Protein AF-A0A2N3XT09-F1 (afdb_monomer_lite)

Structure (mmCIF, N/CA/C/O backbone):
data_AF-A0A2N3XT09-F1
#
_entry.id   AF-A0A2N3XT09-F1
#
loop_
_atom_site.group_PDB
_atom_site.id
_atom_site.type_symbol
_atom_site.label_atom_id
_atom_site.label_alt_id
_atom_site.label_comp_id
_atom_site.label_asym_id
_atom_site.label_entity_id
_atom_site.label_seq_id
_atom_site.pdbx_PDB_ins_code
_atom_site.Cartn_x
_atom_site.Cartn_y
_atom_site.Cartn_z
_atom_site.occupancy
_atom_site.B_iso_or_equiv
_atom_site.auth_seq_id
_atom_site.auth_comp_id
_atom_site.auth_asym_id
_atom_site.auth_atom_id
_atom_site.pdbx_PDB_model_num
ATOM 1 N N . MET A 1 1 ? 30.821 1.286 -35.916 1.00 48.50 1 MET A N 1
ATOM 2 C CA . MET A 1 1 ? 29.450 0.781 -35.696 1.00 48.50 1 MET A CA 1
ATOM 3 C C . MET A 1 1 ? 28.648 1.902 -35.062 1.00 48.50 1 MET A C 1
ATOM 5 O O . MET A 1 1 ? 29.199 2.584 -34.209 1.00 48.50 1 MET A O 1
ATOM 9 N N . ALA A 1 2 ? 27.427 2.164 -35.532 1.00 52.84 2 ALA A N 1
ATOM 10 C CA . ALA A 1 2 ? 26.594 3.217 -34.957 1.00 52.84 2 ALA A CA 1
ATOM 11 C C . ALA A 1 2 ? 26.166 2.800 -33.545 1.00 52.84 2 ALA A C 1
ATOM 13 O O . ALA A 1 2 ? 25.660 1.699 -33.348 1.00 52.84 2 ALA A O 1
ATOM 14 N N . GLN A 1 3 ? 26.426 3.659 -32.568 1.00 56.69 3 GLN A N 1
ATOM 15 C CA . GLN A 1 3 ? 26.022 3.453 -31.187 1.00 56.69 3 GLN A CA 1
ATOM 16 C C . GLN A 1 3 ? 24.487 3.529 -31.131 1.00 56.69 3 GLN A C 1
ATOM 18 O O . GLN A 1 3 ? 23.922 4.541 -31.548 1.00 56.69 3 GLN A O 1
ATOM 23 N N . ASN A 1 4 ? 23.801 2.464 -30.696 1.00 60.97 4 ASN A N 1
ATOM 24 C CA . ASN A 1 4 ? 22.341 2.494 -30.567 1.00 60.97 4 ASN A CA 1
ATOM 25 C C . ASN A 1 4 ? 21.967 3.561 -29.530 1.00 60.97 4 ASN A C 1
ATOM 27 O O . ASN A 1 4 ? 22.316 3.450 -28.355 1.00 60.97 4 ASN A O 1
ATOM 31 N N . LYS A 1 5 ? 21.309 4.620 -30.002 1.00 64.44 5 LYS A N 1
ATOM 32 C CA . LYS A 1 5 ? 20.867 5.761 -29.199 1.00 64.44 5 LYS A CA 1
ATOM 33 C C . LYS A 1 5 ? 19.784 5.300 -28.221 1.00 64.44 5 LYS A C 1
ATOM 35 O O . LYS A 1 5 ? 18.866 4.586 -28.624 1.00 64.44 5 LYS A O 1
ATOM 40 N N . ALA A 1 6 ? 19.904 5.678 -26.949 1.00 71.12 6 ALA A N 1
ATOM 41 C CA . ALA A 1 6 ? 18.878 5.430 -25.942 1.00 71.12 6 ALA A CA 1
ATOM 42 C C . ALA A 1 6 ? 17.981 6.665 -25.805 1.00 71.12 6 ALA A C 1
ATOM 44 O O . ALA A 1 6 ? 18.412 7.790 -26.064 1.00 71.12 6 ALA A O 1
ATOM 45 N N . TYR A 1 7 ? 16.733 6.455 -25.395 1.00 73.88 7 TYR A N 1
ATOM 46 C CA . TYR A 1 7 ? 15.750 7.522 -25.247 1.00 73.88 7 TYR A CA 1
ATOM 47 C C . TYR A 1 7 ? 15.173 7.495 -23.838 1.00 73.88 7 TYR A C 1
ATOM 49 O O . TYR A 1 7 ? 14.756 6.445 -23.352 1.00 73.88 7 TYR A O 1
ATOM 57 N N . GLY A 1 8 ? 15.172 8.649 -23.180 1.00 73.25 8 GLY A N 1
ATOM 58 C CA . GLY A 1 8 ? 14.439 8.889 -21.942 1.00 73.25 8 GLY A CA 1
ATOM 59 C C . GLY A 1 8 ? 13.291 9.848 -22.219 1.00 73.25 8 GLY A C 1
ATOM 60 O O . GLY A 1 8 ? 13.419 10.722 -23.073 1.00 73.25 8 GLY A O 1
ATOM 61 N N . MET A 1 9 ? 12.174 9.703 -21.511 1.00 78.00 9 MET A N 1
ATOM 62 C CA . MET A 1 9 ? 11.068 10.653 -21.592 1.00 78.00 9 MET A CA 1
ATOM 63 C C . MET A 1 9 ? 10.803 11.255 -20.217 1.00 78.00 9 MET A C 1
ATOM 65 O O . MET A 1 9 ? 10.595 10.525 -19.252 1.00 78.00 9 MET A O 1
ATOM 69 N N . ALA A 1 10 ? 10.787 12.583 -20.142 1.00 70.50 10 ALA A N 1
ATOM 70 C CA . ALA A 1 10 ? 10.406 13.326 -18.948 1.00 70.50 10 ALA A CA 1
ATOM 71 C C . ALA A 1 10 ? 9.511 14.494 -19.362 1.00 70.50 10 ALA A C 1
ATOM 73 O O . ALA A 1 10 ? 9.874 15.270 -20.242 1.00 70.50 10 ALA A O 1
ATOM 74 N N . ASN A 1 11 ? 8.328 14.616 -18.753 1.00 70.81 11 ASN A N 1
ATOM 75 C CA . ASN A 1 11 ? 7.364 15.679 -19.070 1.00 70.81 11 ASN A CA 1
ATOM 76 C C . ASN A 1 11 ? 7.041 15.794 -20.584 1.00 70.81 11 ASN A C 1
ATOM 78 O O . ASN A 1 11 ? 7.045 16.882 -21.160 1.00 70.81 11 ASN A O 1
ATOM 82 N N . GLY A 1 12 ? 6.866 14.652 -21.263 1.00 68.75 12 GLY A N 1
ATOM 83 C CA . GLY A 1 12 ? 6.619 14.590 -22.712 1.00 68.75 12 GLY A CA 1
ATOM 84 C C . GLY A 1 12 ? 7.807 14.987 -23.598 1.00 68.75 12 GLY A C 1
ATOM 85 O O . GLY A 1 12 ? 7.700 14.931 -24.820 1.00 68.75 12 GLY A O 1
ATOM 86 N N . GLN A 1 13 ? 8.945 15.363 -23.012 1.00 71.69 13 GLN A N 1
ATOM 87 C CA . GLN A 1 13 ? 10.180 15.629 -23.737 1.00 71.69 13 GLN A CA 1
ATOM 88 C C . GLN A 1 13 ? 10.955 14.328 -23.881 1.00 71.69 13 GLN A C 1
ATOM 90 O O . GLN A 1 13 ? 11.324 13.700 -22.886 1.00 71.69 13 GLN A O 1
ATOM 95 N N . VAL A 1 14 ? 11.187 13.923 -25.126 1.00 82.69 14 VAL A N 1
ATOM 96 C CA . VAL A 1 14 ? 12.041 12.782 -25.443 1.00 82.69 14 VAL A CA 1
ATOM 97 C C . VAL A 1 14 ? 13.472 13.287 -25.567 1.00 82.69 14 VAL A C 1
ATOM 99 O O . VAL A 1 14 ? 13.788 14.081 -26.451 1.00 82.69 14 VAL A O 1
ATOM 102 N N . THR A 1 15 ? 14.336 12.805 -24.685 1.00 83.88 15 THR A N 1
ATOM 103 C CA . THR A 1 15 ? 15.759 13.121 -24.670 1.00 83.88 15 THR A CA 1
ATOM 104 C C . THR A 1 15 ? 16.534 11.917 -25.164 1.00 83.88 15 THR A C 1
ATOM 106 O O . THR A 1 15 ? 16.469 10.829 -24.589 1.00 83.88 15 THR A O 1
ATOM 109 N N . GLU A 1 16 ? 17.289 12.124 -26.232 1.00 80.69 16 GLU A N 1
ATOM 110 C CA . GLU A 1 16 ? 18.286 11.166 -26.673 1.00 80.69 16 GLU A CA 1
ATOM 111 C C . GLU A 1 16 ? 19.498 11.228 -25.736 1.00 80.69 16 GLU A C 1
ATOM 113 O O . GLU A 1 16 ? 20.009 12.310 -25.444 1.00 80.69 16 GLU A O 1
ATOM 118 N N . PHE A 1 17 ? 19.973 10.077 -25.271 1.00 75.88 17 PHE A N 1
ATOM 119 C CA . PHE A 1 17 ? 21.195 9.996 -24.484 1.00 75.88 17 PHE A CA 1
ATOM 120 C C . PHE A 1 17 ? 22.039 8.791 -24.891 1.00 75.88 17 PHE A C 1
ATOM 122 O O . PHE A 1 17 ? 21.548 7.769 -25.382 1.00 75.88 17 PHE A O 1
ATOM 129 N N . THR A 1 18 ? 23.342 8.905 -24.654 1.00 69.94 18 THR A N 1
ATOM 130 C CA . THR A 1 18 ? 24.268 7.788 -24.816 1.00 69.94 18 THR A CA 1
ATOM 131 C C . THR A 1 18 ? 24.275 6.977 -23.530 1.00 69.94 18 THR A C 1
ATOM 133 O O . THR A 1 18 ? 24.859 7.394 -22.530 1.00 69.94 18 THR A O 1
ATOM 136 N N . ALA A 1 19 ? 23.637 5.807 -23.543 1.00 66.69 19 ALA A N 1
ATOM 137 C CA . ALA A 1 19 ? 23.789 4.852 -22.454 1.00 66.69 19 ALA A CA 1
ATOM 138 C C . ALA A 1 19 ? 25.261 4.419 -22.371 1.00 66.69 19 ALA A C 1
ATOM 140 O O . ALA A 1 19 ? 25.838 3.987 -23.373 1.00 66.69 19 ALA A O 1
ATOM 141 N N . ALA A 1 20 ? 25.881 4.530 -21.196 1.00 67.94 20 ALA A N 1
ATOM 142 C CA . ALA A 1 20 ? 27.239 4.041 -20.992 1.00 67.94 20 ALA A CA 1
ATOM 143 C C . ALA A 1 20 ? 27.257 2.510 -21.159 1.00 67.94 20 ALA A C 1
ATOM 145 O O . ALA A 1 20 ? 26.637 1.784 -20.386 1.00 67.94 20 ALA A O 1
ATOM 146 N N . HIS A 1 21 ? 27.947 2.014 -22.184 1.00 68.25 21 HIS A N 1
ATOM 147 C CA . HIS A 1 21 ? 28.145 0.586 -22.431 1.00 68.25 21 HIS A CA 1
ATOM 148 C C . HIS A 1 21 ? 29.569 0.338 -22.918 1.00 68.25 21 HIS A C 1
ATOM 150 O O . HIS A 1 21 ? 30.260 1.246 -23.381 1.00 68.25 21 HIS A O 1
ATOM 156 N N . ARG A 1 22 ? 30.000 -0.921 -22.812 1.00 60.53 22 ARG A N 1
ATOM 157 C CA . ARG A 1 22 ? 31.243 -1.417 -23.405 1.00 60.53 22 ARG A CA 1
ATOM 158 C C . ARG A 1 22 ? 31.283 -1.074 -24.901 1.00 60.53 22 ARG A C 1
ATOM 160 O O . ARG A 1 22 ? 30.333 -1.367 -25.624 1.00 60.53 22 ARG A O 1
ATOM 167 N N . GLU A 1 23 ? 32.410 -0.534 -25.357 1.00 59.75 23 GLU A N 1
ATOM 168 C CA . GLU A 1 23 ? 32.698 -0.332 -26.778 1.00 59.75 23 GLU A CA 1
ATOM 169 C C . GLU A 1 23 ? 32.619 -1.685 -27.524 1.00 59.75 23 GLU A C 1
ATOM 171 O O . GLU A 1 23 ? 33.077 -2.709 -27.009 1.00 59.75 23 GLU A O 1
ATOM 176 N N . PHE A 1 24 ? 32.014 -1.713 -28.719 1.00 61.72 24 PHE A N 1
ATOM 177 C CA . PHE A 1 24 ? 31.853 -2.927 -29.547 1.00 61.72 24 PHE A CA 1
ATOM 178 C C . PHE A 1 24 ? 30.995 -4.044 -28.913 1.00 61.72 24 PHE A C 1
ATOM 180 O O . PHE A 1 24 ? 31.366 -5.221 -28.933 1.00 61.72 24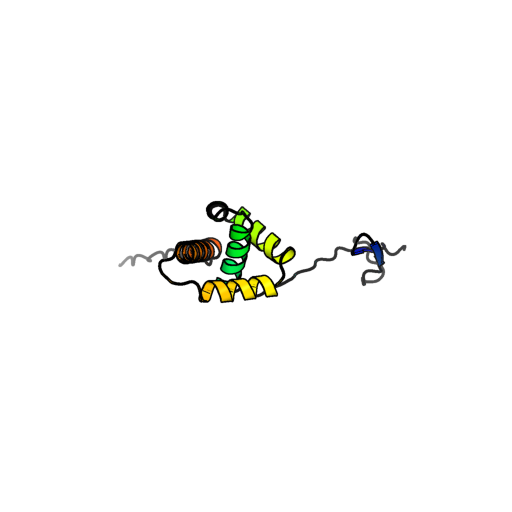 PHE A O 1
ATOM 187 N N . ASN A 1 25 ? 29.860 -3.689 -28.303 1.00 62.78 25 ASN A N 1
ATOM 188 C CA . ASN A 1 25 ? 28.858 -4.669 -27.885 1.00 62.78 25 ASN A CA 1
ATOM 189 C C . ASN A 1 25 ? 27.690 -4.702 -28.882 1.00 62.78 25 ASN A C 1
ATOM 191 O O . ASN A 1 25 ? 26.988 -3.707 -29.033 1.00 62.78 25 ASN A O 1
ATOM 195 N N . ASP A 1 26 ? 27.460 -5.857 -29.506 1.00 66.00 26 ASP A N 1
ATOM 196 C CA . ASP A 1 26 ? 26.378 -6.069 -30.481 1.00 66.00 26 ASP A CA 1
ATOM 197 C C . ASP A 1 26 ? 25.024 -6.393 -29.810 1.00 66.00 26 ASP A C 1
ATOM 199 O O . ASP A 1 26 ? 24.024 -6.654 -30.478 1.00 66.00 26 ASP A O 1
ATOM 203 N N . THR A 1 27 ? 24.975 -6.384 -28.473 1.00 65.44 27 THR A N 1
ATOM 204 C CA . THR A 1 27 ? 23.759 -6.647 -27.690 1.00 65.44 27 THR A CA 1
ATOM 205 C C . THR A 1 27 ? 22.948 -5.353 -27.520 1.00 65.44 27 THR A C 1
ATOM 207 O O . THR A 1 27 ? 23.538 -4.336 -27.142 1.00 65.44 27 THR A O 1
ATOM 210 N N . PRO A 1 28 ? 21.614 -5.352 -27.733 1.00 64.25 28 PRO A N 1
ATOM 211 C CA . PRO A 1 28 ? 20.777 -4.190 -27.444 1.00 64.25 28 PRO A CA 1
ATOM 212 C C . PRO A 1 28 ? 20.977 -3.698 -25.999 1.00 64.25 28 PRO A C 1
ATOM 214 O O . PRO A 1 28 ? 20.972 -4.522 -25.080 1.00 64.25 28 PRO A O 1
ATOM 217 N N . PRO A 1 29 ? 21.156 -2.383 -25.769 1.00 62.38 29 PRO A N 1
ATOM 218 C CA . PRO A 1 29 ? 21.279 -1.849 -24.421 1.00 62.38 29 PRO A CA 1
ATOM 219 C C . PRO A 1 29 ? 19.946 -2.023 -23.681 1.00 62.38 29 PRO A C 1
ATOM 221 O O . PRO A 1 29 ? 18.964 -1.353 -23.987 1.00 62.38 29 PRO A O 1
ATOM 224 N N . ALA A 1 30 ? 19.914 -2.932 -22.708 1.00 64.38 30 ALA A N 1
ATOM 225 C CA . ALA A 1 30 ? 18.819 -3.077 -21.758 1.00 64.38 30 ALA A CA 1
ATOM 226 C C . ALA A 1 30 ? 19.255 -2.463 -20.424 1.00 64.38 30 ALA A C 1
ATOM 228 O O . ALA A 1 30 ? 20.248 -2.886 -19.834 1.00 64.38 30 ALA A O 1
ATOM 229 N N . MET A 1 31 ? 18.527 -1.449 -19.961 1.00 67.00 31 MET A N 1
ATOM 230 C CA . MET A 1 31 ? 18.732 -0.855 -18.644 1.00 67.00 31 MET A CA 1
ATOM 231 C C . MET A 1 31 ? 17.673 -1.408 -17.696 1.00 67.00 31 MET A C 1
ATOM 233 O O . MET A 1 31 ? 16.481 -1.220 -17.924 1.00 67.00 31 MET A O 1
ATOM 237 N N . GLN A 1 32 ? 18.112 -2.081 -16.636 1.00 68.38 32 GLN A N 1
ATOM 238 C CA . GLN A 1 32 ? 17.248 -2.493 -15.538 1.00 68.38 32 GLN A CA 1
ATOM 239 C C . GLN A 1 32 ? 17.463 -1.533 -14.369 1.00 68.38 32 GLN A C 1
ATOM 241 O O . GLN A 1 32 ? 18.583 -1.396 -13.879 1.00 68.38 32 GLN A O 1
ATOM 246 N N . LEU A 1 33 ? 16.393 -0.874 -13.927 1.00 70.56 33 LEU A N 1
ATOM 247 C CA . LEU A 1 33 ? 16.380 -0.130 -12.674 1.00 70.56 33 LEU A CA 1
ATOM 248 C C . LEU A 1 33 ? 15.777 -1.030 -11.597 1.00 70.56 33 LEU A C 1
ATOM 250 O O . LEU A 1 33 ? 14.627 -1.445 -11.708 1.00 70.56 33 LEU A O 1
ATOM 254 N N . THR A 1 34 ? 16.554 -1.313 -10.558 1.00 75.25 34 THR A N 1
ATOM 255 C CA . THR A 1 34 ? 16.063 -1.986 -9.355 1.00 75.25 34 THR A CA 1
ATOM 256 C C . THR A 1 34 ? 16.041 -0.966 -8.231 1.00 75.25 34 THR A C 1
ATOM 258 O O . THR A 1 34 ? 17.089 -0.438 -7.858 1.00 75.25 34 THR A O 1
ATOM 261 N N . LEU A 1 35 ? 14.852 -0.690 -7.701 1.00 69.69 35 LEU A N 1
ATOM 262 C CA . LEU A 1 35 ? 14.664 0.140 -6.519 1.00 69.69 35 LEU A CA 1
ATOM 263 C C . LEU A 1 35 ? 14.303 -0.766 -5.341 1.00 69.69 35 LEU A C 1
ATOM 265 O O . LEU A 1 35 ? 13.381 -1.572 -5.440 1.00 69.69 35 LEU A O 1
ATOM 269 N N . THR A 1 36 ? 15.017 -0.615 -4.228 1.00 77.69 36 THR A N 1
ATOM 270 C CA . THR A 1 36 ? 14.673 -1.275 -2.967 1.00 77.69 36 THR A CA 1
ATOM 271 C C . THR A 1 36 ? 14.191 -0.213 -1.997 1.00 77.69 36 THR A C 1
ATOM 273 O O . THR A 1 36 ? 14.985 0.605 -1.535 1.00 77.69 36 THR A O 1
ATOM 276 N N . VAL A 1 37 ? 12.898 -0.236 -1.688 1.00 79.81 37 VAL A N 1
ATOM 277 C CA . VAL A 1 37 ? 12.300 0.627 -0.668 1.00 79.81 37 VAL A CA 1
ATOM 278 C C . VAL A 1 37 ? 12.087 -0.223 0.584 1.00 79.81 37 VAL A C 1
ATOM 280 O O . VAL A 1 37 ? 11.308 -1.176 0.533 1.00 79.81 37 VAL A O 1
ATOM 283 N N . PRO A 1 38 ? 12.799 0.040 1.692 1.00 82.62 38 PRO A N 1
ATOM 284 C CA . PRO A 1 38 ? 12.523 -0.651 2.941 1.00 82.62 38 PRO A CA 1
ATOM 285 C C . PRO A 1 38 ? 11.164 -0.183 3.467 1.00 82.62 38 PRO A C 1
ATOM 287 O O . PRO A 1 38 ? 10.977 1.006 3.708 1.00 82.62 38 PRO A O 1
ATOM 290 N N . MET A 1 39 ? 10.230 -1.115 3.646 1.00 85.62 39 MET A N 1
ATOM 291 C CA . MET A 1 39 ? 8.905 -0.834 4.196 1.00 85.62 39 MET A CA 1
ATOM 292 C C . MET A 1 39 ? 8.625 -1.729 5.395 1.00 85.62 39 MET A C 1
ATOM 294 O O . MET A 1 39 ? 8.852 -2.940 5.352 1.00 85.62 39 MET A O 1
ATOM 298 N N . SER A 1 40 ? 8.115 -1.129 6.464 1.00 92.62 40 SER A N 1
ATOM 299 C CA . SER A 1 40 ? 7.490 -1.854 7.563 1.00 92.62 40 SER A CA 1
ATOM 300 C C . SER A 1 40 ? 6.065 -2.275 7.191 1.00 92.62 40 SER A C 1
ATOM 302 O O . SER A 1 40 ? 5.469 -1.752 6.250 1.00 92.62 40 SER A O 1
ATOM 304 N N . TYR A 1 41 ? 5.480 -3.201 7.955 1.00 94.88 41 TYR A N 1
ATOM 305 C CA . TYR A 1 41 ? 4.062 -3.541 7.791 1.00 94.88 41 TYR A CA 1
ATOM 306 C C . TYR A 1 41 ? 3.142 -2.340 8.034 1.00 94.88 41 TYR A C 1
ATOM 308 O O . TYR A 1 41 ? 2.109 -2.241 7.381 1.00 94.88 41 TYR A O 1
ATOM 316 N N . GLU A 1 42 ? 3.527 -1.399 8.900 1.00 96.44 42 GLU A N 1
ATOM 317 C CA . GLU A 1 42 ? 2.746 -0.176 9.111 1.00 96.44 42 GLU A CA 1
ATOM 318 C C . GLU A 1 42 ? 2.834 0.780 7.915 1.00 96.44 42 GLU A C 1
ATOM 320 O O . GLU A 1 42 ? 1.837 1.412 7.585 1.00 96.44 42 GLU A O 1
ATOM 325 N N . ASP A 1 43 ? 3.972 0.851 7.214 1.00 95.50 43 ASP A N 1
ATOM 326 C CA . ASP A 1 43 ? 4.074 1.653 5.982 1.00 95.50 43 ASP A CA 1
ATOM 327 C C . ASP A 1 43 ? 3.181 1.070 4.876 1.00 95.50 43 ASP A C 1
ATOM 329 O O . ASP A 1 43 ? 2.509 1.801 4.152 1.00 95.50 43 ASP A O 1
ATOM 333 N N . ILE A 1 44 ? 3.139 -0.261 4.766 1.00 96.00 44 ILE A N 1
ATOM 334 C CA . ILE A 1 44 ? 2.272 -0.958 3.806 1.00 96.00 44 ILE A CA 1
ATOM 335 C C . ILE A 1 44 ? 0.796 -0.770 4.188 1.00 96.00 44 ILE A C 1
ATOM 337 O O . ILE A 1 44 ? -0.040 -0.527 3.320 1.00 96.00 44 ILE A O 1
ATOM 341 N N . ALA A 1 45 ? 0.466 -0.843 5.480 1.00 97.62 45 ALA A N 1
ATOM 342 C CA . ALA A 1 45 ? -0.890 -0.592 5.959 1.00 97.62 45 ALA A CA 1
ATOM 343 C C . ALA A 1 45 ? -1.334 0.848 5.663 1.00 97.62 45 ALA A C 1
ATOM 345 O O . ALA A 1 45 ? -2.452 1.048 5.196 1.00 97.62 45 ALA A O 1
ATOM 346 N N . ALA A 1 46 ? -0.451 1.831 5.851 1.00 97.44 46 ALA A N 1
ATOM 347 C CA . ALA A 1 46 ? -0.713 3.225 5.503 1.00 97.44 46 ALA A CA 1
ATOM 348 C C . ALA A 1 46 ? -0.940 3.428 4.000 1.00 97.44 46 ALA A C 1
ATOM 350 O O . ALA A 1 46 ? -1.865 4.141 3.614 1.00 97.44 46 ALA A O 1
ATOM 351 N N . ALA A 1 47 ? -0.165 2.751 3.148 1.00 96.56 47 ALA A N 1
ATOM 352 C CA . ALA A 1 47 ? -0.376 2.777 1.702 1.00 96.56 47 ALA A CA 1
ATOM 353 C C . ALA A 1 47 ? -1.766 2.236 1.305 1.00 96.56 47 ALA A C 1
ATOM 355 O O . ALA A 1 47 ? -2.470 2.855 0.508 1.00 96.56 47 ALA A O 1
ATOM 356 N N . TYR A 1 48 ? -2.217 1.130 1.904 1.00 97.62 48 TYR A N 1
ATOM 357 C CA . TYR A 1 48 ? -3.568 0.619 1.648 1.00 97.62 48 TYR A CA 1
ATOM 358 C C . TYR A 1 48 ? -4.672 1.491 2.253 1.00 97.62 48 TYR A C 1
ATOM 360 O O . TYR A 1 48 ? -5.738 1.618 1.656 1.00 97.62 48 TYR A O 1
ATOM 368 N N . TYR A 1 49 ? -4.427 2.118 3.404 1.00 97.00 49 TYR A N 1
ATOM 369 C CA . TYR A 1 49 ? -5.371 3.060 4.007 1.00 97.00 49 TYR A CA 1
ATOM 370 C C . TYR A 1 49 ? -5.592 4.284 3.105 1.00 97.00 49 TYR A C 1
ATOM 372 O O . TYR A 1 49 ? -6.733 4.688 2.891 1.00 97.00 49 TYR A O 1
ATOM 380 N N . LEU A 1 50 ? -4.521 4.818 2.501 1.00 95.00 50 LEU A N 1
ATOM 381 C CA . LEU A 1 50 ? -4.596 5.859 1.467 1.00 95.00 50 LEU A CA 1
ATOM 382 C C . LEU A 1 50 ? -5.447 5.419 0.275 1.00 95.00 50 LEU A C 1
ATOM 384 O O . LEU A 1 50 ? -6.365 6.136 -0.120 1.00 95.00 50 LEU A O 1
ATOM 388 N N . PHE A 1 51 ? -5.176 4.231 -0.267 1.00 95.12 51 PHE A N 1
ATOM 389 C CA . PHE A 1 51 ? -5.932 3.678 -1.391 1.00 95.12 51 PHE A CA 1
ATOM 390 C C . PHE A 1 51 ? -7.432 3.552 -1.078 1.00 95.12 51 PHE A C 1
ATOM 392 O O . PHE A 1 51 ? -8.272 3.976 -1.874 1.00 95.12 51 PHE A O 1
ATOM 399 N N . ILE A 1 52 ? -7.778 3.022 0.098 1.00 95.94 52 ILE A N 1
ATOM 400 C CA . ILE A 1 52 ? -9.173 2.828 0.515 1.00 95.94 52 ILE A CA 1
ATOM 401 C C . ILE A 1 52 ? -9.874 4.175 0.730 1.00 95.94 52 ILE A C 1
ATOM 403 O O . ILE A 1 52 ? -10.976 4.381 0.226 1.00 95.94 52 ILE A O 1
ATOM 407 N N . ASN A 1 53 ? -9.217 5.145 1.370 1.00 93.06 53 ASN A N 1
ATOM 408 C CA . ASN A 1 53 ? -9.766 6.499 1.503 1.00 93.06 53 ASN A CA 1
ATOM 409 C C . ASN A 1 53 ? -9.893 7.229 0.157 1.00 93.06 53 ASN A C 1
ATOM 411 O O . ASN A 1 53 ? -10.743 8.106 0.007 1.00 93.06 53 ASN A O 1
ATOM 415 N N . GLY A 1 54 ? -9.086 6.847 -0.834 1.00 91.31 54 GLY A N 1
ATOM 416 C CA . GLY A 1 54 ? -9.188 7.295 -2.222 1.00 91.31 54 GLY A CA 1
ATOM 417 C C . GLY A 1 54 ? -10.337 6.662 -3.017 1.00 91.31 54 GLY A C 1
ATOM 418 O O . GLY A 1 54 ? -10.503 6.987 -4.193 1.00 91.31 54 GLY A O 1
ATOM 419 N N . GLY A 1 55 ? -11.137 5.783 -2.402 1.00 93.50 55 GLY A N 1
ATOM 420 C CA . GLY A 1 55 ? -12.286 5.114 -3.021 1.00 93.50 55 GLY A CA 1
ATOM 421 C C . GLY A 1 55 ? -12.080 3.627 -3.317 1.00 93.50 55 GLY A C 1
ATOM 422 O O . GLY A 1 55 ? -12.975 3.004 -3.890 1.00 93.50 55 GLY A O 1
ATOM 423 N N . GLY A 1 56 ? -10.932 3.060 -2.941 1.00 94.62 56 GLY A N 1
ATOM 424 C CA . GLY A 1 56 ? -10.713 1.616 -2.947 1.00 94.62 56 GLY A CA 1
ATOM 425 C C . GLY A 1 56 ? -11.564 0.884 -1.907 1.00 94.62 56 GLY A C 1
ATOM 426 O O . GLY A 1 56 ? -12.118 1.488 -0.986 1.00 94.62 56 GLY A O 1
ATOM 427 N N . LEU A 1 57 ? -11.661 -0.438 -2.031 1.00 96.06 57 LEU A N 1
ATOM 428 C CA . LEU A 1 57 ? -12.406 -1.279 -1.098 1.00 96.06 57 LEU A CA 1
ATOM 429 C C . LEU A 1 57 ? -11.461 -2.172 -0.299 1.00 96.06 57 LEU A C 1
ATOM 431 O O . LEU A 1 57 ? -10.475 -2.688 -0.814 1.00 96.06 57 LEU A O 1
ATOM 435 N N . LEU A 1 58 ? -11.812 -2.451 0.959 1.00 96.25 58 LEU A N 1
ATOM 436 C CA . LEU A 1 58 ? -11.061 -3.414 1.771 1.00 96.25 58 LEU A CA 1
ATOM 437 C C . LEU A 1 58 ? -11.028 -4.813 1.130 1.00 96.25 58 LEU A C 1
ATOM 439 O O . LEU A 1 58 ? -10.021 -5.507 1.235 1.00 96.25 58 LEU A O 1
ATOM 443 N N . SER A 1 59 ? -12.101 -5.215 0.442 1.00 96.56 59 SER A N 1
ATOM 444 C CA . SER A 1 59 ? -12.174 -6.502 -0.263 1.00 96.56 59 SER A CA 1
ATOM 445 C C . SER A 1 59 ? -11.218 -6.605 -1.449 1.00 96.56 59 SER A C 1
ATOM 447 O O . SER A 1 59 ? -10.928 -7.711 -1.892 1.00 96.56 59 SER A O 1
ATOM 449 N N . ASP A 1 60 ? -10.694 -5.486 -1.956 1.00 94.12 60 ASP A N 1
ATOM 450 C CA . ASP A 1 60 ? -9.648 -5.524 -2.982 1.00 94.12 60 ASP A CA 1
ATOM 451 C C . ASP A 1 60 ? -8.369 -6.180 -2.429 1.00 94.12 60 ASP A C 1
ATOM 453 O O . ASP A 1 60 ? -7.579 -6.745 -3.178 1.00 94.12 60 ASP A O 1
ATOM 457 N N . LEU A 1 61 ? -8.181 -6.188 -1.104 1.00 95.19 61 LEU A N 1
ATOM 458 C CA . LEU A 1 61 ? -7.036 -6.837 -0.463 1.00 95.19 61 LEU A CA 1
ATOM 459 C C . LEU A 1 61 ? -7.189 -8.362 -0.323 1.00 95.19 61 LEU A C 1
ATOM 461 O O . LEU A 1 61 ? -6.259 -9.019 0.146 1.00 95.19 61 LEU A O 1
ATOM 465 N N . ASP A 1 62 ? -8.332 -8.938 -0.709 1.00 94.75 62 ASP A N 1
ATOM 466 C CA . ASP A 1 62 ? -8.572 -10.385 -0.626 1.00 94.75 62 ASP A CA 1
ATOM 467 C C . ASP A 1 62 ? -7.809 -11.166 -1.716 1.00 94.75 62 ASP A C 1
ATOM 469 O O . ASP A 1 62 ? -7.502 -12.348 -1.537 1.00 94.75 62 ASP A O 1
ATOM 473 N N . ASP A 1 63 ? -7.467 -10.510 -2.831 1.00 93.44 63 ASP A N 1
ATOM 474 C CA . ASP A 1 63 ? -6.575 -11.038 -3.865 1.00 93.44 63 ASP A CA 1
ATOM 475 C C . ASP A 1 63 ? -5.154 -10.499 -3.645 1.00 93.44 63 ASP A C 1
ATOM 477 O O . ASP A 1 63 ? -4.855 -9.330 -3.884 1.00 93.44 63 ASP A O 1
ATOM 481 N N . ALA A 1 64 ? -4.248 -11.372 -3.202 1.00 91.06 64 ALA A N 1
ATOM 482 C CA . ALA A 1 64 ? -2.876 -10.994 -2.879 1.00 91.06 64 ALA A CA 1
ATOM 483 C C . ALA A 1 64 ? -2.055 -10.519 -4.092 1.00 91.06 64 ALA A C 1
ATOM 485 O O . ALA A 1 64 ? -1.069 -9.800 -3.907 1.00 91.06 64 ALA A O 1
ATOM 486 N N . ASP A 1 65 ? -2.373 -10.947 -5.318 1.00 91.81 65 ASP A N 1
ATOM 487 C CA . ASP A 1 65 ? -1.687 -10.454 -6.519 1.00 91.81 65 ASP A CA 1
ATOM 488 C C . ASP A 1 65 ? -2.154 -9.034 -6.845 1.00 91.81 65 ASP A C 1
ATOM 490 O O . ASP A 1 65 ? -1.320 -8.144 -7.035 1.00 91.81 65 ASP A O 1
ATOM 494 N N . TRP A 1 66 ? -3.467 -8.801 -6.798 1.00 93.12 66 TRP A N 1
ATOM 495 C CA . TRP A 1 66 ? -4.041 -7.467 -6.971 1.00 93.12 66 TRP A CA 1
ATOM 496 C C . TRP A 1 66 ? -3.579 -6.494 -5.880 1.00 93.12 66 TRP A C 1
ATOM 498 O O . TRP A 1 66 ? -3.111 -5.401 -6.190 1.00 93.12 66 TRP A O 1
ATOM 508 N N . ALA A 1 67 ? -3.594 -6.908 -4.611 1.00 94.31 67 ALA A N 1
ATOM 509 C CA . ALA A 1 67 ? -3.134 -6.086 -3.495 1.00 94.31 67 ALA A CA 1
ATOM 510 C C . ALA A 1 67 ? -1.672 -5.641 -3.676 1.00 94.31 67 ALA A C 1
ATOM 512 O O . ALA A 1 67 ? -1.343 -4.467 -3.516 1.00 94.31 67 ALA A O 1
ATOM 513 N N . ARG A 1 68 ? -0.784 -6.555 -4.095 1.00 92.88 68 ARG A N 1
ATOM 514 C CA . ARG A 1 68 ? 0.615 -6.208 -4.390 1.00 92.88 68 ARG A CA 1
ATOM 515 C C . ARG A 1 68 ? 0.730 -5.208 -5.535 1.00 92.88 68 ARG A C 1
ATOM 517 O O . ARG A 1 68 ? 1.570 -4.317 -5.445 1.00 92.88 68 ARG A O 1
ATOM 524 N N . GLN A 1 69 ? -0.091 -5.327 -6.577 1.00 93.19 69 GLN A N 1
ATOM 525 C CA . GLN A 1 69 ? -0.131 -4.338 -7.654 1.00 93.19 69 GLN A CA 1
ATOM 526 C C . GLN A 1 69 ? -0.562 -2.963 -7.128 1.00 93.19 69 GLN A C 1
ATOM 528 O O . GLN A 1 69 ? 0.139 -1.986 -7.380 1.00 93.19 69 GLN A O 1
ATOM 533 N N . VAL A 1 70 ? -1.638 -2.905 -6.338 1.00 92.62 70 VAL A N 1
ATOM 534 C CA . VAL A 1 70 ? -2.120 -1.668 -5.704 1.00 92.62 70 VAL A CA 1
ATOM 535 C C . VAL A 1 70 ? -1.024 -1.020 -4.862 1.00 92.62 70 VAL A C 1
ATOM 537 O O . VAL A 1 70 ? -0.788 0.173 -5.004 1.00 92.62 70 VAL A O 1
ATOM 540 N N . LEU A 1 71 ? -0.290 -1.790 -4.050 1.00 92.12 71 LEU A N 1
ATOM 541 C CA . LEU A 1 71 ? 0.827 -1.258 -3.264 1.00 92.12 71 LEU A CA 1
ATOM 542 C C . LEU A 1 71 ? 1.885 -0.582 -4.149 1.00 92.12 71 LEU A C 1
ATOM 544 O O . LEU A 1 71 ? 2.356 0.504 -3.815 1.00 92.12 71 LEU A O 1
ATOM 548 N N . PHE A 1 72 ? 2.275 -1.206 -5.265 1.00 89.38 72 PHE A N 1
ATOM 549 C CA . PHE A 1 72 ? 3.233 -0.592 -6.186 1.00 89.38 72 PHE A CA 1
ATOM 550 C C . PHE A 1 72 ? 2.660 0.659 -6.847 1.00 89.38 72 PHE A C 1
ATOM 552 O O . PHE A 1 72 ? 3.361 1.667 -6.914 1.00 89.38 72 PHE A O 1
ATOM 559 N N . ASP A 1 73 ? 1.402 0.624 -7.282 1.00 88.56 73 ASP A N 1
ATOM 560 C CA . ASP A 1 73 ? 0.737 1.787 -7.864 1.00 88.56 73 ASP A CA 1
ATOM 561 C C . ASP A 1 73 ? 0.685 2.950 -6.858 1.00 88.56 73 ASP A C 1
ATOM 563 O O . ASP A 1 73 ? 1.027 4.074 -7.222 1.00 88.56 73 ASP A O 1
ATOM 567 N N . THR A 1 74 ? 0.370 2.697 -5.583 1.00 88.12 74 THR A N 1
ATOM 568 C CA . THR A 1 74 ? 0.441 3.703 -4.508 1.00 88.12 74 THR A CA 1
ATOM 569 C C . THR A 1 74 ? 1.868 4.229 -4.333 1.00 88.12 74 THR A C 1
ATOM 571 O O . THR A 1 74 ? 2.073 5.433 -4.285 1.00 88.12 74 THR A O 1
ATOM 574 N N . LEU A 1 75 ? 2.889 3.366 -4.305 1.00 85.75 75 LEU A N 1
ATOM 575 C CA . LEU A 1 75 ? 4.288 3.801 -4.156 1.00 85.75 75 LEU A CA 1
ATOM 576 C C . LEU A 1 75 ? 4.800 4.656 -5.324 1.00 85.75 75 LEU A C 1
ATOM 578 O O . LEU A 1 75 ? 5.717 5.456 -5.137 1.00 85.75 75 LEU A O 1
ATOM 582 N N . PHE A 1 76 ? 4.261 4.457 -6.528 1.00 83.69 76 PHE A N 1
ATOM 583 C CA . PHE A 1 76 ? 4.626 5.245 -7.703 1.00 83.69 76 PHE A CA 1
ATOM 584 C C . PHE A 1 76 ? 3.840 6.551 -7.816 1.00 83.69 76 PHE A C 1
ATOM 586 O O . PHE A 1 76 ? 4.397 7.546 -8.285 1.00 83.69 76 PHE A O 1
ATOM 593 N N . ASN A 1 77 ? 2.563 6.542 -7.438 1.00 85.31 77 ASN A N 1
ATOM 594 C CA . ASN A 1 77 ? 1.671 7.685 -7.616 1.00 85.31 77 ASN A CA 1
ATOM 595 C C . ASN A 1 77 ? 1.683 8.637 -6.417 1.00 85.31 77 ASN A C 1
ATOM 597 O O . ASN A 1 77 ? 1.562 9.849 -6.604 1.00 85.31 77 ASN A O 1
ATOM 601 N N . ASP A 1 78 ? 1.868 8.110 -5.208 1.00 85.81 78 ASP A N 1
ATOM 602 C CA . ASP A 1 78 ? 1.898 8.886 -3.977 1.00 85.81 78 ASP A CA 1
ATOM 603 C C . ASP A 1 78 ? 3.326 9.160 -3.504 1.00 85.81 78 ASP A C 1
ATOM 605 O O . ASP A 1 78 ? 4.289 8.451 -3.800 1.00 85.81 78 ASP A O 1
ATOM 609 N N . SER A 1 79 ? 3.478 10.242 -2.741 1.00 82.88 79 SER A N 1
ATOM 610 C CA . SER A 1 79 ? 4.772 10.583 -2.155 1.00 82.88 79 SER A CA 1
ATOM 611 C C . SER A 1 79 ? 5.038 9.758 -0.896 1.00 82.88 79 SER A C 1
ATOM 613 O O . SER A 1 79 ? 4.132 9.502 -0.103 1.00 82.88 79 SER A O 1
ATOM 615 N N . ALA A 1 80 ? 6.308 9.434 -0.637 1.00 85.06 80 ALA A N 1
ATOM 616 C CA . ALA A 1 80 ? 6.715 8.818 0.630 1.00 85.06 80 ALA A CA 1
ATOM 617 C C . ALA A 1 80 ? 6.262 9.640 1.857 1.00 85.06 80 ALA A C 1
ATOM 619 O O . ALA A 1 80 ? 5.941 9.066 2.894 1.00 85.06 80 ALA A O 1
ATOM 620 N N . ALA A 1 81 ? 6.174 10.969 1.718 1.00 88.75 81 ALA A N 1
ATOM 621 C CA . ALA A 1 81 ? 5.665 11.858 2.759 1.00 88.75 81 ALA A CA 1
ATOM 622 C C . ALA A 1 81 ? 4.173 11.627 3.057 1.00 88.75 81 ALA A C 1
ATOM 624 O O . ALA A 1 81 ? 3.787 11.630 4.219 1.00 88.75 81 ALA A O 1
ATOM 625 N N . ALA A 1 82 ? 3.349 11.368 2.037 1.00 90.81 82 ALA A N 1
ATOM 626 C CA . ALA A 1 82 ? 1.925 11.079 2.222 1.00 90.81 82 ALA A CA 1
ATOM 627 C C . ALA A 1 82 ? 1.706 9.745 2.954 1.00 90.81 82 ALA A C 1
ATOM 629 O O . ALA A 1 82 ? 0.837 9.640 3.821 1.00 90.81 82 ALA A O 1
ATOM 630 N N . ILE A 1 83 ? 2.525 8.734 2.644 1.00 93.31 83 ILE A N 1
ATOM 631 C CA . ILE A 1 83 ? 2.505 7.444 3.346 1.00 93.31 83 ILE A CA 1
ATOM 632 C C . ILE A 1 83 ? 2.912 7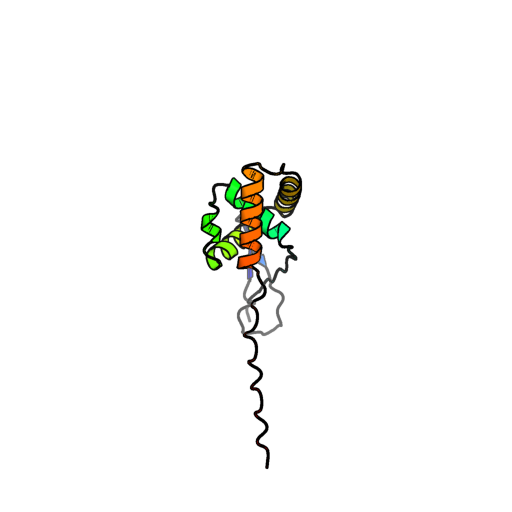.634 4.812 1.00 93.31 83 ILE A C 1
ATOM 634 O O . ILE A 1 83 ? 2.247 7.110 5.703 1.00 93.31 83 ILE A O 1
ATOM 638 N N . GLU A 1 84 ? 3.966 8.410 5.080 1.00 94.19 84 GLU A N 1
ATOM 639 C CA . GLU A 1 84 ? 4.398 8.707 6.448 1.00 94.19 84 GLU A CA 1
ATOM 640 C C . GLU A 1 84 ? 3.330 9.469 7.241 1.00 94.19 84 GLU A C 1
ATOM 642 O O . GLU A 1 84 ? 3.008 9.073 8.361 1.00 94.19 84 GLU A O 1
ATOM 647 N N . GLU A 1 85 ? 2.748 10.519 6.661 1.00 96.25 85 GLU A N 1
ATOM 648 C CA . GLU A 1 85 ? 1.670 11.296 7.279 1.00 96.25 85 GLU A CA 1
ATOM 649 C C . GLU A 1 85 ? 0.464 10.408 7.597 1.00 96.25 85 GLU A C 1
ATOM 651 O O . GLU A 1 85 ? -0.046 10.430 8.716 1.00 96.25 85 GLU A O 1
ATOM 656 N N . THR A 1 86 ? 0.071 9.548 6.655 1.00 96.62 86 THR A N 1
ATOM 657 C CA . THR A 1 86 ? -1.025 8.596 6.864 1.00 96.62 86 THR A CA 1
ATOM 658 C C . THR A 1 86 ? -0.699 7.607 7.973 1.00 96.62 86 THR A C 1
ATOM 660 O O . THR A 1 86 ? -1.545 7.338 8.821 1.00 96.62 86 THR A O 1
ATOM 663 N N . ARG A 1 87 ? 0.530 7.083 8.022 1.00 97.00 87 ARG A N 1
ATOM 664 C CA . ARG A 1 87 ? 0.964 6.170 9.085 1.00 97.00 87 ARG A CA 1
ATOM 665 C C . ARG A 1 87 ? 0.883 6.830 10.461 1.00 97.00 87 ARG A C 1
ATOM 667 O O . ARG A 1 87 ? 0.464 6.183 11.418 1.00 97.00 87 ARG A O 1
ATOM 674 N N . LEU A 1 88 ? 1.291 8.096 10.568 1.00 97.56 88 LEU A N 1
ATOM 675 C CA . LEU A 1 88 ? 1.195 8.858 11.813 1.00 97.56 88 LEU A CA 1
ATOM 676 C C . LEU A 1 88 ? -0.269 9.110 12.190 1.00 97.56 88 LEU A C 1
ATOM 678 O O . LEU A 1 88 ? -0.648 8.819 13.320 1.00 97.56 88 LEU A O 1
ATOM 682 N N . ALA A 1 89 ? -1.107 9.526 11.238 1.00 96.62 89 ALA A N 1
ATOM 683 C CA . ALA A 1 89 ? -2.540 9.702 11.464 1.00 96.62 89 ALA A CA 1
ATOM 684 C C . ALA A 1 89 ? -3.208 8.396 11.927 1.00 96.62 89 ALA A C 1
ATOM 686 O O . ALA A 1 89 ? -3.947 8.390 12.907 1.00 96.62 89 ALA A O 1
ATOM 687 N N . MET A 1 90 ? -2.875 7.262 11.299 1.00 97.44 90 MET A N 1
ATOM 688 C CA . MET A 1 90 ? -3.357 5.930 11.684 1.00 97.44 90 MET A CA 1
ATOM 689 C C . MET A 1 90 ? -2.952 5.500 13.098 1.00 97.44 90 MET A C 1
ATOM 691 O O . MET A 1 90 ? -3.609 4.631 13.678 1.00 97.44 90 MET A O 1
ATOM 695 N N . ALA A 1 91 ? -1.856 6.037 13.635 1.00 96.06 91 ALA A N 1
ATOM 696 C CA . ALA A 1 91 ? -1.416 5.766 15.001 1.00 96.06 91 ALA A CA 1
ATOM 697 C C . ALA A 1 91 ? -2.190 6.595 16.041 1.00 96.06 91 ALA A C 1
ATOM 699 O O . ALA A 1 91 ? -2.223 6.218 17.211 1.00 96.06 91 ALA A O 1
ATOM 700 N N . GLU A 1 92 ? -2.810 7.697 15.615 1.00 97.38 92 GLU A N 1
ATOM 701 C CA . GLU A 1 92 ? -3.581 8.612 16.461 1.00 97.38 92 GLU A CA 1
ATOM 702 C C . GLU A 1 92 ? -5.095 8.340 16.429 1.00 97.38 92 GLU A C 1
ATOM 704 O O . GLU A 1 92 ? -5.831 8.944 17.209 1.00 97.38 92 GLU A O 1
ATOM 709 N N . ILE A 1 93 ? -5.569 7.421 15.574 1.00 97.38 93 ILE A N 1
ATOM 710 C CA . ILE A 1 93 ? -6.995 7.076 15.484 1.00 97.38 93 ILE A CA 1
ATOM 711 C C . ILE A 1 93 ? -7.499 6.547 16.832 1.00 97.38 93 ILE A C 1
ATOM 713 O O . ILE A 1 93 ? -6.943 5.607 17.410 1.00 97.38 93 ILE A O 1
ATOM 717 N N . GLU A 1 94 ? -8.599 7.131 17.308 1.00 97.31 94 GLU A N 1
ATOM 718 C CA . GLU A 1 94 ? -9.220 6.753 18.571 1.00 97.31 94 GLU A CA 1
ATOM 719 C C . GLU A 1 94 ? -9.745 5.303 18.525 1.00 97.31 94 GLU A C 1
ATOM 721 O O . GLU A 1 94 ? -10.473 4.937 17.595 1.00 97.31 94 GLU A O 1
ATOM 726 N N . PRO A 1 95 ? -9.419 4.455 19.520 1.00 96.69 95 PRO A N 1
ATOM 727 C CA . PRO A 1 95 ? -9.931 3.090 19.583 1.00 96.69 95 PRO A CA 1
ATOM 728 C C . PRO A 1 95 ? -11.461 3.019 19.616 1.00 96.69 95 PRO A C 1
ATOM 730 O O . PRO A 1 95 ? -12.122 3.853 20.227 1.00 96.69 95 PRO A O 1
ATOM 733 N N . SER A 1 96 ? -12.022 1.930 19.083 1.00 94.56 96 SER A N 1
ATOM 734 C CA . SER A 1 96 ? -13.479 1.681 19.023 1.00 94.56 96 SER A CA 1
ATOM 735 C C . SER A 1 96 ? -14.254 2.624 18.089 1.00 94.56 96 SER A C 1
ATOM 737 O O . SER A 1 96 ? -15.467 2.776 18.232 1.00 94.56 96 SER A O 1
ATOM 739 N N . THR A 1 97 ? -13.561 3.250 17.138 1.00 97.38 97 THR A N 1
ATOM 740 C CA . THR A 1 97 ? -14.158 3.983 16.014 1.00 97.38 97 THR A CA 1
ATOM 741 C C . THR A 1 97 ? -14.151 3.121 14.748 1.00 97.38 97 THR A C 1
ATOM 743 O O . THR A 1 97 ? -13.342 2.202 14.620 1.00 97.38 97 THR A O 1
ATOM 746 N N . GLU A 1 98 ? -15.023 3.431 13.784 1.00 96.12 98 GLU A N 1
ATOM 747 C CA . GLU A 1 98 ? -15.060 2.725 12.490 1.00 96.12 98 GLU A CA 1
ATOM 748 C C . GLU A 1 98 ? -13.723 2.834 11.736 1.00 96.12 98 GLU A C 1
ATOM 750 O O . GLU A 1 98 ? -13.255 1.868 11.135 1.00 96.12 98 GLU A O 1
ATOM 755 N N . GLU A 1 99 ? -13.070 3.994 11.822 1.00 96.12 99 GLU A N 1
ATOM 756 C CA . GLU A 1 99 ? -11.749 4.249 11.237 1.00 96.12 99 GLU A CA 1
ATOM 757 C C . GLU A 1 99 ? -10.672 3.368 11.879 1.00 96.12 99 GLU A C 1
ATOM 759 O O . GLU A 1 99 ? -9.818 2.807 11.187 1.00 96.12 99 GLU A O 1
ATOM 764 N N . HIS A 1 100 ? -10.734 3.191 13.203 1.00 97.25 100 HIS A N 1
ATOM 765 C CA . HIS A 1 100 ? -9.820 2.307 13.913 1.00 97.25 100 HIS A CA 1
ATOM 766 C C . HIS A 1 100 ? -10.030 0.855 13.481 1.00 97.25 100 HIS A C 1
ATOM 768 O O . HIS A 1 100 ? -9.057 0.153 13.205 1.00 97.25 100 HIS A O 1
ATOM 774 N N . ASP A 1 101 ? -11.280 0.407 13.381 1.00 97.31 101 ASP A N 1
ATOM 775 C CA . ASP A 1 101 ? -11.608 -0.959 12.972 1.00 97.31 101 ASP A CA 1
ATOM 776 C C . ASP A 1 101 ? -11.158 -1.244 11.532 1.00 97.31 101 ASP A C 1
ATOM 778 O O . ASP A 1 101 ? -10.573 -2.298 11.266 1.00 97.31 101 ASP A O 1
ATOM 782 N N . LEU A 1 102 ? -11.325 -0.279 10.621 1.00 97.19 102 LEU A N 1
ATOM 783 C CA . LEU A 1 102 ? -10.778 -0.350 9.267 1.00 97.19 102 LEU A CA 1
ATOM 784 C C . LEU A 1 102 ? -9.247 -0.463 9.286 1.00 97.19 102 LEU A C 1
ATOM 786 O O . LEU A 1 102 ? -8.685 -1.351 8.640 1.00 97.19 102 LEU A O 1
ATOM 790 N N . ALA A 1 103 ? -8.564 0.392 10.049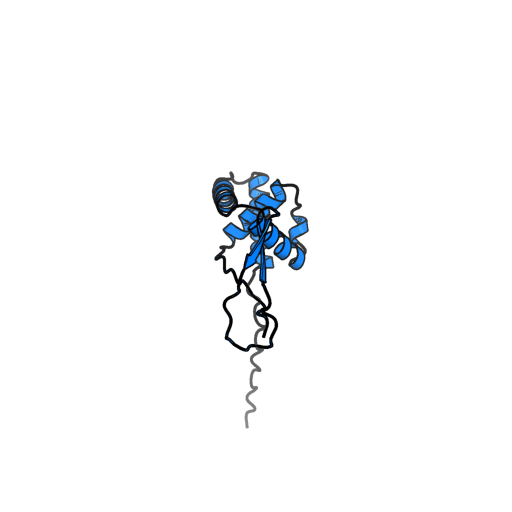 1.00 97.62 103 ALA A N 1
ATOM 791 C CA . ALA A 1 103 ? -7.110 0.358 10.168 1.00 97.62 103 ALA A CA 1
ATOM 792 C C . ALA A 1 103 ? -6.610 -0.992 10.716 1.00 97.62 103 ALA A C 1
ATOM 794 O O . ALA A 1 103 ? -5.622 -1.535 10.218 1.00 97.62 103 ALA A O 1
ATOM 795 N N . GLN A 1 104 ? -7.300 -1.577 11.702 1.00 98.12 10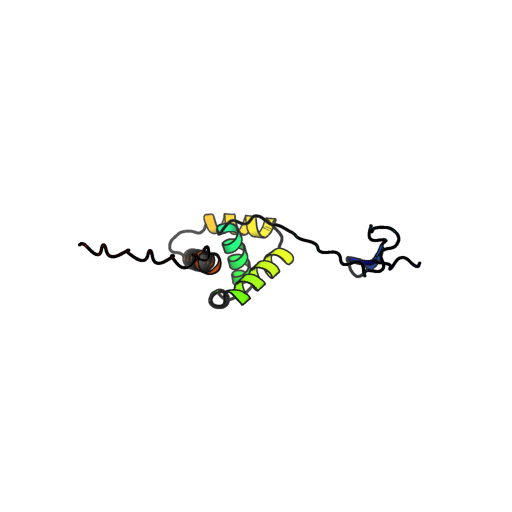4 GLN A N 1
ATOM 796 C CA . GLN A 1 104 ? -6.974 -2.914 12.208 1.00 98.12 104 GLN A CA 1
ATOM 797 C C . GLN A 1 104 ? -7.214 -4.007 11.161 1.00 98.12 104 GLN A C 1
ATOM 799 O O . GLN A 1 104 ? -6.379 -4.903 11.010 1.00 98.12 104 GLN A O 1
ATOM 804 N N . ALA A 1 105 ? -8.309 -3.929 10.402 1.00 97.75 105 ALA A N 1
ATOM 805 C CA . ALA A 1 105 ? -8.599 -4.889 9.343 1.00 97.75 105 ALA A CA 1
ATOM 806 C C . ALA A 1 105 ? -7.536 -4.854 8.230 1.00 97.75 105 ALA A C 1
ATOM 808 O O . ALA A 1 105 ? -7.079 -5.902 7.772 1.00 97.75 105 ALA A O 1
ATOM 809 N N . ILE A 1 106 ? -7.071 -3.660 7.853 1.00 97.88 106 ILE A N 1
ATOM 810 C CA . ILE A 1 106 ? -5.977 -3.489 6.889 1.00 97.88 106 ILE A CA 1
ATOM 811 C C . ILE A 1 106 ? -4.679 -4.090 7.431 1.00 97.88 106 ILE A C 1
ATOM 813 O O . ILE A 1 106 ? -4.035 -4.871 6.732 1.00 97.88 106 ILE A O 1
ATOM 817 N N . ARG A 1 107 ? -4.302 -3.794 8.683 1.00 97.56 107 ARG A N 1
ATOM 818 C CA . ARG A 1 107 ? -3.102 -4.381 9.312 1.00 97.56 107 ARG A CA 1
ATOM 819 C C . ARG A 1 107 ? -3.144 -5.909 9.305 1.00 97.56 107 ARG A C 1
ATOM 821 O O . ARG A 1 107 ? -2.133 -6.547 9.007 1.00 97.56 107 ARG A O 1
ATOM 828 N N . ALA A 1 108 ? -4.309 -6.497 9.579 1.00 96.19 108 ALA A N 1
ATOM 829 C CA . ALA A 1 108 ? -4.499 -7.942 9.507 1.00 96.19 108 ALA A CA 1
ATOM 830 C C . ALA A 1 108 ? -4.258 -8.477 8.085 1.00 96.19 108 ALA A C 1
ATOM 832 O O . ALA A 1 108 ? -3.495 -9.429 7.915 1.00 96.19 108 ALA A O 1
ATOM 833 N N . ARG A 1 109 ? -4.812 -7.822 7.056 1.00 96.00 109 ARG A N 1
ATOM 834 C CA . ARG A 1 109 ? -4.567 -8.190 5.651 1.00 96.00 109 ARG A CA 1
ATOM 835 C C . ARG A 1 109 ? -3.099 -8.073 5.255 1.00 96.00 109 ARG A C 1
ATOM 837 O O . ARG A 1 109 ? -2.572 -8.979 4.616 1.00 96.00 109 ARG A O 1
ATOM 844 N N . VAL A 1 110 ? -2.404 -7.016 5.673 1.00 95.69 110 VAL A N 1
ATOM 845 C CA . VAL A 1 110 ? -0.961 -6.865 5.419 1.00 95.69 110 VAL A CA 1
ATOM 846 C C . VAL A 1 110 ? -0.176 -8.033 6.009 1.00 95.69 110 VAL A C 1
ATOM 848 O O . VAL A 1 110 ? 0.672 -8.612 5.327 1.00 95.69 110 VAL A O 1
ATOM 851 N N . ALA A 1 111 ? -0.476 -8.413 7.251 1.00 93.50 111 ALA A N 1
ATOM 852 C CA . ALA A 1 111 ? 0.183 -9.540 7.896 1.00 93.50 111 ALA A CA 1
ATOM 853 C C . ALA A 1 111 ? -0.059 -10.860 7.145 1.00 93.50 111 ALA A C 1
ATOM 855 O O . ALA A 1 111 ? 0.857 -11.671 7.055 1.00 93.50 111 ALA A O 1
ATOM 856 N N . GLU A 1 112 ? -1.251 -11.069 6.581 1.00 91.75 112 GLU A N 1
ATOM 857 C CA . GLU A 1 112 ? -1.578 -12.254 5.777 1.00 91.75 112 GLU A CA 1
ATOM 858 C C . GLU A 1 112 ? -0.851 -12.263 4.423 1.00 91.75 112 GLU A C 1
ATOM 860 O O . GLU A 1 112 ? -0.213 -13.258 4.074 1.00 91.75 112 GLU A O 1
ATOM 865 N N . ILE A 1 113 ? -0.908 -11.156 3.676 1.00 91.69 113 ILE A N 1
ATOM 866 C CA . ILE A 1 113 ? -0.344 -11.039 2.320 1.00 91.69 113 ILE A CA 1
ATOM 867 C C . ILE A 1 113 ? 1.185 -11.150 2.341 1.00 91.69 113 ILE A C 1
ATOM 869 O O . ILE A 1 113 ? 1.782 -11.782 1.467 1.00 91.69 113 ILE A O 1
ATOM 873 N N . PHE A 1 114 ? 1.825 -10.528 3.333 1.00 89.31 114 PHE A N 1
ATOM 874 C CA . PHE A 1 114 ? 3.283 -10.421 3.423 1.00 89.31 114 PHE A CA 1
ATOM 875 C C . PHE A 1 114 ? 3.891 -11.330 4.491 1.00 89.31 114 PHE A C 1
ATOM 877 O O . PHE A 1 114 ? 5.074 -11.179 4.822 1.00 89.31 114 PHE A O 1
ATOM 884 N N . ALA A 1 115 ? 3.116 -12.283 5.023 1.00 81.94 115 ALA A N 1
ATOM 885 C CA . ALA A 1 115 ? 3.649 -13.321 5.891 1.00 81.94 115 ALA A CA 1
ATOM 886 C C . ALA A 1 115 ? 4.817 -14.034 5.188 1.00 81.94 115 ALA A C 1
ATOM 888 O O . ALA A 1 115 ? 4.725 -14.363 3.999 1.00 81.94 115 ALA A O 1
ATOM 889 N N . PRO A 1 116 ? 5.917 -14.337 5.899 1.00 71.62 116 PRO A N 1
ATOM 890 C CA . PRO A 1 116 ? 6.966 -15.174 5.346 1.00 7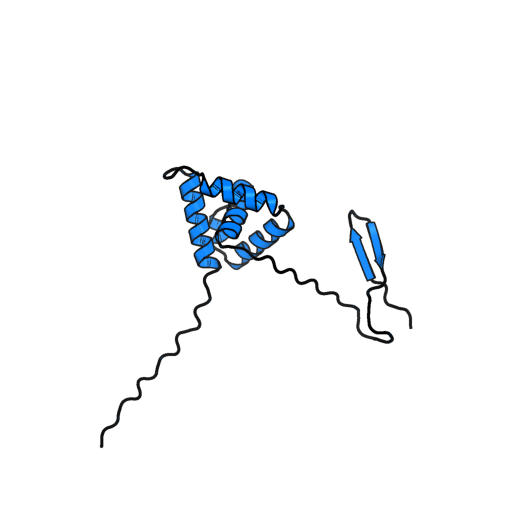1.62 116 PRO A CA 1
ATOM 891 C C . PRO A 1 116 ? 6.351 -16.496 4.889 1.00 71.62 116 PRO A C 1
ATOM 893 O O . PRO A 1 116 ? 5.703 -17.183 5.685 1.00 71.62 116 PRO A O 1
ATOM 896 N N . VAL A 1 117 ? 6.568 -16.875 3.625 1.00 63.53 117 VAL A N 1
ATOM 897 C CA . VAL A 1 117 ? 6.166 -18.196 3.135 1.00 63.53 117 VAL A CA 1
ATOM 898 C C . VAL A 1 117 ? 6.910 -19.220 3.983 1.00 63.53 117 VAL A C 1
ATOM 900 O O . VAL A 1 117 ? 8.112 -19.436 3.820 1.00 63.53 117 VAL A O 1
ATOM 903 N N . SER A 1 118 ? 6.209 -19.814 4.947 1.00 55.28 118 SER A N 1
ATOM 904 C CA . SER A 1 118 ? 6.772 -20.862 5.783 1.00 55.28 118 SER A CA 1
ATOM 905 C C . SER A 1 118 ? 7.127 -22.016 4.855 1.00 55.28 118 SER A C 1
ATOM 907 O O . SER A 1 118 ? 6.239 -22.673 4.309 1.00 55.28 118 SER A O 1
ATOM 909 N N . ALA A 1 119 ? 8.424 -22.240 4.628 1.00 47.66 119 ALA A N 1
ATOM 910 C CA . ALA A 1 119 ? 8.892 -23.396 3.878 1.00 47.66 119 ALA A CA 1
ATOM 911 C C . ALA A 1 119 ? 8.235 -24.655 4.476 1.00 47.66 119 ALA A C 1
ATOM 913 O O . ALA A 1 119 ? 8.195 -24.778 5.707 1.00 47.66 119 ALA A O 1
ATOM 914 N N . PRO A 1 120 ? 7.692 -25.577 3.659 1.00 49.69 120 PRO A N 1
ATOM 915 C CA . PRO A 1 120 ? 6.979 -26.733 4.179 1.00 49.69 120 PRO A CA 1
ATOM 916 C C . PRO A 1 120 ? 7.890 -27.485 5.146 1.00 49.69 120 PRO A C 1
ATOM 918 O O . PRO A 1 120 ? 8.996 -27.897 4.786 1.00 49.69 120 PRO A O 1
ATOM 921 N N . ALA A 1 121 ? 7.431 -27.625 6.393 1.00 52.56 121 ALA A N 1
ATOM 922 C CA . ALA A 1 121 ? 8.182 -28.275 7.452 1.00 52.56 121 ALA A CA 1
ATOM 923 C C . ALA A 1 121 ? 8.661 -29.647 6.960 1.00 52.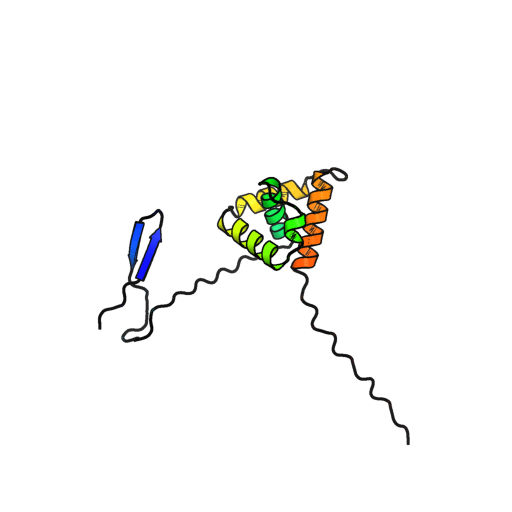56 121 ALA A C 1
ATOM 925 O O . ALA A 1 121 ? 7.851 -30.537 6.683 1.00 52.56 121 ALA A O 1
ATOM 926 N N . GLN A 1 122 ? 9.981 -29.828 6.834 1.00 48.88 122 GLN A N 1
ATOM 927 C CA . GLN A 1 122 ? 10.566 -31.133 6.548 1.00 48.88 122 GLN A CA 1
ATOM 928 C C . GLN A 1 122 ? 10.102 -32.094 7.644 1.00 48.88 122 GLN A C 1
ATOM 930 O O . GLN A 1 122 ? 10.585 -32.055 8.777 1.00 48.88 122 GLN A O 1
ATOM 935 N N . ARG A 1 123 ? 9.134 -32.956 7.307 1.00 53.16 123 ARG A N 1
ATOM 936 C CA . ARG A 1 123 ? 8.682 -34.064 8.148 1.00 53.16 123 ARG A CA 1
ATOM 937 C C . ARG A 1 123 ? 9.924 -34.870 8.521 1.00 53.16 123 ARG A C 1
ATOM 939 O O . ARG A 1 123 ? 10.438 -35.634 7.702 1.00 53.16 123 ARG A O 1
ATOM 946 N N . LYS A 1 124 ? 10.423 -34.693 9.749 1.00 51.03 124 LYS A N 1
ATOM 947 C CA . LYS A 1 124 ? 11.442 -35.569 10.330 1.00 51.03 124 LYS A CA 1
ATOM 948 C C . LYS A 1 124 ? 10.863 -36.978 10.288 1.00 51.03 124 LYS A C 1
ATOM 950 O O . LYS A 1 124 ? 9.994 -37.313 11.088 1.00 51.03 124 LYS A O 1
ATOM 955 N N . ARG A 1 125 ? 11.306 -37.790 9.324 1.00 53.75 125 ARG A N 1
ATOM 956 C CA . ARG A 1 125 ? 11.049 -39.230 9.330 1.00 53.75 125 ARG A CA 1
ATOM 957 C C . ARG A 1 125 ? 11.664 -39.756 10.619 1.00 53.75 125 ARG A C 1
ATOM 959 O O . ARG A 1 125 ? 12.885 -39.833 10.740 1.00 53.75 125 ARG A O 1
ATOM 966 N N . SER A 1 126 ? 10.819 -40.056 11.598 1.00 53.56 126 SER A N 1
ATOM 967 C CA . SER A 1 126 ? 11.202 -40.810 12.779 1.00 53.56 126 SER A CA 1
ATOM 968 C C . SER A 1 126 ? 11.749 -42.146 12.288 1.00 53.56 126 SER A C 1
ATOM 970 O O . SER A 1 126 ? 11.038 -42.989 11.745 1.00 53.56 126 SER A O 1
ATOM 972 N N . ARG A 1 127 ? 13.068 -42.303 12.395 1.00 52.88 127 ARG A N 1
ATOM 973 C CA . ARG A 1 127 ? 13.756 -43.552 12.097 1.00 52.88 127 ARG A CA 1
ATOM 974 C C . ARG A 1 127 ? 13.329 -44.531 13.189 1.00 52.88 127 ARG A C 1
ATOM 976 O O . ARG A 1 127 ? 13.821 -44.450 14.312 1.00 52.88 127 ARG A O 1
ATOM 983 N N . ALA A 1 128 ? 12.351 -45.381 12.884 1.00 49.97 128 ALA A N 1
ATOM 984 C CA . ALA A 1 128 ? 11.969 -46.480 13.755 1.00 49.97 128 ALA A CA 1
ATOM 985 C C . ALA A 1 128 ? 13.227 -47.312 14.038 1.00 49.97 128 ALA A C 1
ATOM 987 O O . ALA A 1 128 ? 13.861 -47.827 13.115 1.00 49.97 128 ALA A O 1
ATOM 988 N N . LYS A 1 129 ? 13.632 -47.375 15.311 1.00 48.09 129 LYS A N 1
ATOM 989 C CA . LYS A 1 129 ? 14.653 -48.313 15.773 1.00 48.09 129 LYS A CA 1
ATOM 990 C C . LYS A 1 129 ? 14.091 -49.717 15.569 1.00 48.09 129 LYS A C 1
ATOM 992 O O . LYS A 1 129 ? 13.161 -50.110 16.265 1.00 48.09 129 LYS A O 1
ATOM 997 N N . VAL A 1 130 ? 14.644 -50.447 14.608 1.00 47.59 130 VAL A N 1
ATOM 998 C CA . VAL A 1 130 ? 14.517 -51.902 14.551 1.00 47.59 130 VAL A CA 1
ATOM 999 C C . VAL A 1 130 ? 15.520 -52.441 15.566 1.00 47.59 130 VAL A C 1
ATOM 1001 O O . VAL A 1 130 ? 16.725 -52.328 15.352 1.00 47.59 130 VAL A O 1
ATOM 1004 N N . SER A 1 131 ? 15.023 -52.927 16.702 1.00 47.41 131 SER A N 1
ATOM 1005 C CA . SER A 1 131 ? 15.820 -53.721 17.638 1.00 47.41 131 SER A CA 1
ATOM 1006 C C . SER A 1 131 ? 16.040 -55.117 17.051 1.00 47.41 131 SER A C 1
ATOM 1008 O O . SER A 1 131 ? 15.083 -55.736 16.583 1.00 47.41 131 SER A O 1
ATOM 1010 N N . GLN A 1 132 ? 17.286 -55.588 17.097 1.00 43.81 132 GLN A N 1
ATOM 1011 C CA . GLN A 1 132 ? 17.651 -57.005 17.122 1.00 43.81 132 GLN A CA 1
ATOM 1012 C C . GLN A 1 132 ? 18.233 -57.316 18.497 1.00 43.81 132 GLN A C 1
ATOM 1014 O O . GLN A 1 132 ? 18.880 -56.401 19.060 1.00 43.81 132 GLN A O 1
#

Radius of gyration: 23.8 Å; chains: 1; bounding box: 48×73×55 Å

Foldseek 3Di:
DDQPWDWDDDPNDIDTDRDDDDPPDPDPDDDDDDDDDDDDLLLLLLLVLVVVVVVDDLCLLVDLVSSVVSSVVSPVPDDSVSSVVSSVVLVVDDPPDPSVVSSVSSSVSSCVSPPPPPDPPPPPPPPPDDDD

Organism: Saccharopolyspora spinosa (NCBI:txid60894)

Sequence (132 aa):
MAQNKAYGMANGQVTEFTAAHREFNDTPPAMQLTLTVPMSYEDIAAAYYLFINGGGLLSDLDDADWARQVLFDTLFNDSAAAIEETRLAMAEIEPSTEEHDLAQAIRARVAEIFAPVSAPAQRKRSRAKVSQ

Secondary structure (DSSP, 8-state):
-----EEEEETTEEEEE-----TT--S--PPPP-------HHHHHHHHHHHHHTT--GGGGGSHHHHHHHHHHHHHHS-HHHHHHHHHHHHHPPTTSHHHHHHHHHHHHHHHHTS-----------------

pLDDT: mean 81.27, std 16.64, range [43.81, 98.12]